Protein AF-A0A1Y1KLI1-F1 (afdb_monomer_lite)

Structure (mmCIF, N/CA/C/O backbone):
data_AF-A0A1Y1KLI1-F1
#
_entry.id   AF-A0A1Y1KLI1-F1
#
loop_
_atom_site.group_PDB
_atom_site.id
_atom_site.type_symbol
_atom_site.label_atom_id
_atom_site.label_alt_id
_atom_site.label_comp_id
_atom_site.label_asym_id
_atom_site.label_entity_id
_atom_site.label_seq_id
_atom_site.pdbx_PDB_ins_code
_atom_site.Cartn_x
_atom_site.Cartn_y
_atom_site.Cartn_z
_atom_site.occupancy
_atom_site.B_iso_or_equiv
_atom_site.auth_seq_id
_atom_site.auth_comp_id
_atom_site.auth_asym_id
_atom_site.auth_atom_id
_atom_site.pdbx_PDB_model_num
ATOM 1 N N . LEU A 1 1 ? 13.617 -17.089 -19.767 1.00 44.41 1 LEU A N 1
ATOM 2 C CA . LEU A 1 1 ? 12.237 -16.603 -19.997 1.00 44.41 1 LEU A CA 1
ATOM 3 C C . LEU A 1 1 ? 12.219 -15.810 -21.303 1.00 44.41 1 LEU A C 1
ATOM 5 O O . LEU A 1 1 ? 12.379 -14.604 -21.278 1.00 44.41 1 LEU A O 1
ATOM 9 N N . CYS A 1 2 ? 12.127 -16.498 -22.444 1.00 55.97 2 CYS A N 1
ATOM 10 C CA . CYS A 1 2 ? 12.082 -15.873 -23.770 1.00 55.97 2 CYS A CA 1
ATOM 11 C C . CYS A 1 2 ? 11.041 -16.613 -24.609 1.00 55.97 2 CYS A C 1
ATOM 13 O O . CYS A 1 2 ? 11.347 -17.702 -25.089 1.00 55.97 2 CYS A O 1
ATOM 15 N N . ARG A 1 3 ? 9.829 -16.058 -24.741 1.00 46.94 3 ARG A N 1
ATOM 16 C CA . ARG A 1 3 ? 8.874 -16.290 -25.844 1.00 46.94 3 ARG A CA 1
ATOM 17 C C . ARG A 1 3 ? 7.612 -15.446 -25.591 1.00 46.94 3 ARG A C 1
ATOM 19 O O . ARG A 1 3 ? 6.930 -15.658 -24.603 1.00 46.94 3 ARG A O 1
ATOM 26 N N . SER A 1 4 ? 7.324 -14.537 -26.528 1.00 49.53 4 SER A N 1
ATOM 27 C CA . SER A 1 4 ? 6.100 -13.726 -26.683 1.00 49.53 4 SER A CA 1
ATOM 28 C C . SER A 1 4 ? 5.887 -12.513 -25.753 1.00 49.53 4 SER A C 1
ATOM 30 O O . SER A 1 4 ? 5.572 -12.630 -24.573 1.00 49.53 4 SER A O 1
ATOM 32 N N . TYR A 1 5 ? 5.885 -11.319 -26.362 1.00 54.19 5 TYR A N 1
ATOM 33 C CA . TYR A 1 5 ? 5.500 -10.028 -25.762 1.00 54.19 5 TYR A CA 1
ATOM 34 C C . TYR A 1 5 ? 4.082 -10.024 -25.140 1.00 54.19 5 TYR A C 1
ATOM 36 O O . TYR A 1 5 ? 3.790 -9.239 -24.234 1.00 54.19 5 TYR A O 1
ATOM 44 N N . ARG A 1 6 ? 3.179 -10.909 -25.601 1.00 55.53 6 ARG A N 1
ATOM 45 C CA . ARG A 1 6 ? 1.829 -11.056 -25.024 1.00 55.53 6 ARG A CA 1
ATOM 46 C C . ARG A 1 6 ? 1.846 -11.798 -23.685 1.00 55.53 6 ARG A C 1
ATOM 48 O O . ARG A 1 6 ? 1.125 -11.382 -22.777 1.00 55.53 6 ARG A O 1
ATOM 55 N N . ASP A 1 7 ? 2.692 -12.815 -23.535 1.00 60.16 7 ASP A N 1
ATOM 56 C CA . ASP A 1 7 ? 2.750 -13.636 -22.318 1.00 60.16 7 ASP A CA 1
ATOM 57 C C . ASP A 1 7 ? 3.409 -12.884 -21.162 1.00 60.16 7 ASP A C 1
ATOM 59 O O . ASP A 1 7 ? 2.908 -12.916 -20.038 1.00 60.16 7 ASP A O 1
ATOM 63 N N . GLU A 1 8 ? 4.437 -12.078 -21.443 1.00 65.12 8 GLU A N 1
ATOM 64 C CA . GLU A 1 8 ? 5.063 -11.193 -20.448 1.00 65.12 8 GLU A CA 1
ATOM 65 C C . GLU A 1 8 ? 4.043 -10.238 -19.803 1.00 65.12 8 GLU A C 1
ATOM 67 O O . GLU A 1 8 ? 4.118 -9.920 -18.615 1.00 65.12 8 GLU A O 1
ATOM 72 N N . SER A 1 9 ? 3.033 -9.805 -20.570 1.00 67.19 9 SER A N 1
ATOM 73 C CA . SER A 1 9 ? 1.964 -8.955 -20.052 1.00 67.19 9 SER A CA 1
ATOM 74 C C . SER A 1 9 ? 0.986 -9.677 -19.134 1.00 67.19 9 SER A C 1
ATOM 76 O O . SER A 1 9 ? 0.453 -9.040 -18.225 1.00 67.19 9 SER A O 1
ATOM 78 N N . ALA A 1 10 ? 0.688 -10.946 -19.403 1.00 74.12 10 ALA A N 1
ATOM 79 C CA . ALA A 1 10 ? -0.209 -11.742 -18.574 1.00 74.12 10 ALA A CA 1
ATOM 80 C C . ALA A 1 10 ? 0.494 -12.149 -17.274 1.00 74.12 10 ALA A C 1
ATOM 82 O O . ALA A 1 10 ? -0.067 -11.983 -16.192 1.00 74.12 10 ALA A O 1
ATOM 83 N N . VAL A 1 11 ? 1.757 -12.572 -17.371 1.00 78.12 11 VAL A N 1
ATOM 84 C CA . VAL A 1 11 ? 2.583 -12.951 -16.219 1.00 78.12 11 VAL A CA 1
ATOM 85 C C . VAL A 1 11 ? 2.736 -11.782 -15.247 1.00 78.12 11 VAL A C 1
ATOM 87 O O . VAL A 1 11 ? 2.449 -11.954 -14.067 1.00 78.12 11 VAL A O 1
ATOM 90 N N . ALA A 1 12 ? 3.083 -10.579 -15.723 1.00 78.50 12 ALA A N 1
ATOM 91 C CA . ALA A 1 12 ? 3.195 -9.401 -14.856 1.00 78.50 12 ALA A CA 1
ATOM 92 C C . ALA A 1 12 ? 1.877 -9.076 -14.127 1.00 78.50 12 ALA A C 1
ATOM 94 O O . ALA A 1 12 ? 1.888 -8.754 -12.941 1.00 78.50 12 ALA A O 1
ATOM 95 N N . LYS A 1 13 ? 0.730 -9.213 -14.809 1.00 84.12 13 LYS A N 1
ATOM 96 C CA . LYS A 1 13 ? -0.588 -8.983 -14.199 1.00 84.12 13 LYS A CA 1
ATOM 97 C C . LYS A 1 13 ? -0.880 -9.980 -13.082 1.00 84.12 13 LYS A C 1
ATOM 99 O O . LYS A 1 13 ? -1.231 -9.543 -11.991 1.00 84.12 13 LYS A O 1
ATOM 104 N N . TYR A 1 14 ? -0.701 -11.281 -13.320 1.00 88.56 14 TYR A N 1
ATOM 105 C CA . TYR A 1 14 ? -0.949 -12.308 -12.299 1.00 88.56 14 TYR A CA 1
ATOM 106 C C . TYR A 1 14 ? 0.023 -12.211 -11.123 1.00 88.56 14 TYR A C 1
ATOM 108 O O . TYR A 1 14 ? -0.374 -12.353 -9.966 1.00 88.56 14 TYR A O 1
ATOM 116 N N . LEU A 1 15 ? 1.286 -11.903 -11.414 1.00 91.75 15 LEU A N 1
ATOM 117 C CA . LEU A 1 15 ? 2.345 -11.768 -10.420 1.00 91.75 15 LEU A CA 1
ATOM 118 C C . LEU A 1 15 ? 2.086 -10.602 -9.448 1.00 91.75 15 LEU A C 1
ATOM 120 O O . LEU A 1 15 ? 2.527 -10.641 -8.300 1.00 91.75 15 LEU A O 1
ATOM 124 N N . VAL A 1 16 ? 1.323 -9.590 -9.871 1.00 95.81 16 VAL A N 1
ATOM 125 C CA . VAL A 1 16 ? 0.822 -8.534 -8.980 1.00 95.81 16 VAL A CA 1
ATOM 126 C C . VAL A 1 16 ? -0.544 -8.897 -8.393 1.00 95.81 16 VAL A C 1
ATOM 128 O O . VAL A 1 16 ? -0.737 -8.765 -7.190 1.00 95.81 16 VAL A O 1
ATOM 131 N N . SER A 1 17 ? -1.503 -9.375 -9.188 1.00 93.62 17 SER A N 1
ATOM 132 C CA . SER A 1 17 ? -2.881 -9.564 -8.719 1.00 93.62 17 SER A CA 1
ATOM 133 C C . SER A 1 17 ? -3.023 -10.636 -7.640 1.00 93.62 17 SER A C 1
ATOM 135 O O . SER A 1 17 ? -3.869 -10.488 -6.767 1.00 93.62 17 SER A O 1
ATOM 137 N N . ILE A 1 18 ? -2.211 -11.698 -7.670 1.00 94.44 18 ILE A N 1
ATOM 138 C CA . ILE A 1 18 ? -2.299 -12.795 -6.693 1.00 94.44 18 ILE A CA 1
ATOM 139 C C . ILE A 1 18 ? -1.985 -12.302 -5.266 1.00 94.44 18 ILE A C 1
ATOM 141 O O . ILE A 1 18 ? -2.823 -12.510 -4.385 1.00 94.44 18 ILE A O 1
ATOM 145 N N . PRO A 1 19 ? -0.858 -11.599 -5.007 1.00 96.94 19 PRO A N 1
ATOM 146 C CA . PRO A 1 19 ? -0.615 -10.992 -3.700 1.00 96.94 19 PRO A CA 1
ATOM 147 C C . PRO A 1 19 ? -1.734 -10.062 -3.214 1.00 96.94 19 PRO A C 1
ATOM 149 O O . PRO A 1 19 ? -2.087 -10.063 -2.033 1.00 96.94 19 PRO A O 1
ATOM 152 N N . PHE A 1 20 ? -2.316 -9.282 -4.128 1.00 97.19 20 PHE A N 1
ATOM 153 C CA . PHE A 1 20 ? -3.410 -8.363 -3.811 1.00 97.19 20 PHE A CA 1
ATOM 154 C C . PHE A 1 20 ? -4.756 -9.061 -3.587 1.00 97.19 20 PHE A C 1
ATOM 156 O O . PHE A 1 20 ? -5.574 -8.531 -2.848 1.00 97.19 20 PHE A O 1
ATOM 163 N N . ALA A 1 21 ? -4.986 -10.246 -4.156 1.00 95.56 21 ALA A N 1
ATOM 164 C CA . ALA A 1 21 ? -6.209 -11.012 -3.918 1.00 95.56 21 ALA A CA 1
ATOM 165 C C . ALA A 1 21 ? -6.289 -11.541 -2.476 1.00 95.56 21 ALA A C 1
ATOM 167 O O . ALA A 1 21 ? -7.366 -11.570 -1.889 1.00 95.56 21 ALA A O 1
ATOM 168 N N . LEU A 1 22 ? -5.150 -11.934 -1.893 1.00 95.88 22 LEU A N 1
ATOM 169 C CA . LEU A 1 22 ? -5.075 -12.328 -0.481 1.00 95.88 22 LEU A CA 1
ATOM 170 C C . LEU A 1 22 ? -4.940 -11.119 0.453 1.00 95.88 22 LEU A C 1
ATOM 172 O O . LEU A 1 22 ? -5.430 -11.156 1.576 1.00 95.88 22 LEU A O 1
ATOM 176 N N . PHE A 1 23 ? -4.232 -10.076 0.009 1.00 97.06 23 PHE A N 1
ATOM 177 C CA . PHE A 1 23 ? -4.009 -8.813 0.717 1.00 97.06 23 PHE A CA 1
ATOM 178 C C . PHE A 1 23 ? -3.604 -8.950 2.197 1.00 97.06 23 PHE A C 1
ATOM 180 O O . PHE A 1 23 ? -4.076 -8.227 3.070 1.00 97.06 23 PHE A O 1
ATOM 187 N N . THR A 1 24 ? -2.690 -9.876 2.493 1.00 97.69 24 THR A N 1
ATOM 188 C CA . THR A 1 24 ? -2.111 -10.052 3.835 1.00 97.69 24 THR A CA 1
ATOM 189 C C . THR A 1 24 ? -0.657 -9.593 3.881 1.00 97.69 24 THR A C 1
ATOM 191 O O . THR A 1 24 ? 0.027 -9.546 2.855 1.00 97.69 24 THR A O 1
ATOM 194 N N . LYS A 1 25 ? -0.131 -9.326 5.087 1.00 97.25 25 LYS A N 1
ATOM 195 C CA . LYS A 1 25 ? 1.286 -8.976 5.304 1.00 97.25 25 LYS A CA 1
ATOM 196 C C . LYS A 1 25 ? 2.246 -9.932 4.601 1.00 97.25 25 LYS A C 1
ATOM 198 O O . LYS A 1 25 ? 3.189 -9.493 3.949 1.00 97.25 25 LYS A O 1
ATOM 203 N N . GLN A 1 26 ? 2.016 -11.236 4.761 1.00 97.94 26 GLN A N 1
ATOM 204 C CA . GLN A 1 26 ? 2.895 -12.270 4.216 1.00 97.94 26 GLN A CA 1
ATOM 205 C C . GLN A 1 26 ? 2.770 -12.353 2.700 1.00 97.94 26 GLN A C 1
ATOM 207 O O . GLN A 1 26 ? 3.783 -12.411 2.009 1.00 97.94 26 GLN A O 1
ATOM 212 N N . SER A 1 27 ? 1.541 -12.280 2.183 1.00 98.06 27 SER A N 1
ATOM 213 C CA . SER A 1 27 ? 1.297 -12.321 0.745 1.00 98.06 27 SER A CA 1
ATOM 214 C C . SER A 1 27 ? 1.947 -11.134 0.028 1.00 98.06 27 SER A C 1
ATOM 216 O O . SER A 1 27 ? 2.716 -11.326 -0.912 1.00 98.06 27 SER A O 1
ATOM 218 N N . ILE A 1 28 ? 1.761 -9.915 0.546 1.00 98.44 28 ILE A N 1
ATOM 219 C CA . ILE A 1 28 ? 2.418 -8.715 0.014 1.00 98.44 28 ILE A CA 1
ATOM 220 C C . ILE A 1 28 ? 3.937 -8.770 0.199 1.00 98.44 28 ILE A C 1
ATOM 222 O O . ILE A 1 28 ? 4.667 -8.343 -0.689 1.00 98.44 28 ILE A O 1
ATOM 226 N N . LYS A 1 29 ? 4.454 -9.313 1.310 1.00 97.94 29 LYS A N 1
ATOM 227 C CA . LYS A 1 29 ? 5.905 -9.479 1.505 1.00 97.94 29 LYS A CA 1
ATOM 228 C C . LYS A 1 29 ? 6.518 -10.363 0.416 1.00 97.94 29 LYS A C 1
ATOM 230 O O . LYS A 1 29 ? 7.537 -9.976 -0.150 1.00 97.94 29 LYS A O 1
ATOM 235 N N . VAL A 1 30 ? 5.894 -11.504 0.118 1.00 98.00 30 VAL A N 1
ATOM 236 C CA . VAL A 1 30 ? 6.316 -12.391 -0.977 1.00 98.00 30 VAL A CA 1
ATOM 237 C C . VAL A 1 30 ? 6.186 -11.679 -2.323 1.00 98.00 30 VAL A C 1
ATOM 239 O O . VAL A 1 30 ? 7.134 -11.696 -3.103 1.00 98.00 30 VAL A O 1
ATOM 242 N N . GLY A 1 31 ? 5.066 -10.987 -2.559 1.00 97.62 31 GLY A N 1
ATOM 243 C CA . GLY A 1 31 ? 4.852 -10.169 -3.754 1.00 97.62 31 GLY A CA 1
ATOM 244 C C . GLY A 1 31 ? 5.985 -9.170 -3.982 1.00 97.62 31 GLY A C 1
ATOM 245 O O . GLY A 1 31 ? 6.607 -9.192 -5.034 1.00 97.62 31 GLY A O 1
ATOM 246 N N . VAL A 1 32 ? 6.339 -8.379 -2.966 1.00 98.06 32 VAL A N 1
ATOM 247 C CA . VAL A 1 32 ? 7.449 -7.412 -3.026 1.00 98.06 32 VAL A CA 1
ATOM 248 C C . VAL A 1 32 ? 8.775 -8.084 -3.379 1.00 98.06 32 VAL A C 1
ATOM 250 O O . VAL A 1 32 ? 9.503 -7.568 -4.222 1.00 98.06 32 VAL A O 1
ATOM 253 N N . SER A 1 33 ? 9.097 -9.229 -2.771 1.00 97.44 33 SER A N 1
ATOM 254 C CA . SER A 1 33 ? 10.319 -9.971 -3.107 1.00 97.44 33 SER A CA 1
ATOM 255 C C . SER A 1 33 ? 10.339 -10.422 -4.570 1.00 97.44 33 SER A C 1
ATOM 257 O O . SER A 1 33 ? 11.365 -10.279 -5.231 1.00 97.44 33 SER A O 1
ATOM 259 N N . LEU A 1 34 ? 9.210 -10.908 -5.093 1.00 96.31 34 LEU A N 1
ATOM 2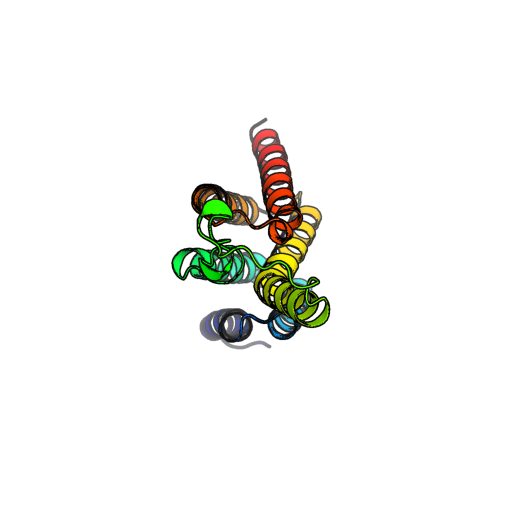60 C CA . LEU A 1 34 ? 9.082 -11.303 -6.497 1.00 96.31 34 LEU A CA 1
ATOM 261 C C . LEU A 1 34 ? 9.172 -10.099 -7.440 1.00 96.31 34 LEU A C 1
ATOM 263 O O . LEU A 1 34 ? 9.879 -10.167 -8.441 1.00 96.31 34 LEU A O 1
ATOM 267 N N . TRP A 1 35 ? 8.500 -8.990 -7.118 1.00 96.25 35 TRP A N 1
ATOM 268 C CA . TRP A 1 35 ? 8.529 -7.773 -7.935 1.00 96.25 35 TRP A CA 1
ATOM 269 C C . TRP A 1 35 ? 9.941 -7.220 -8.062 1.00 96.25 35 TRP A C 1
ATOM 271 O O . TRP A 1 35 ? 10.376 -6.926 -9.170 1.00 96.25 35 TRP A O 1
ATOM 281 N N . LEU A 1 36 ? 10.672 -7.147 -6.947 1.00 95.44 36 LEU A N 1
ATOM 282 C CA . LEU A 1 36 ? 12.066 -6.713 -6.941 1.00 95.44 36 LEU A CA 1
ATOM 283 C C . LEU A 1 36 ? 12.962 -7.664 -7.741 1.00 95.44 36 LEU A C 1
ATOM 285 O O . LEU A 1 36 ? 13.804 -7.191 -8.495 1.00 95.44 36 LEU A O 1
ATOM 289 N N . GLY A 1 37 ? 12.761 -8.982 -7.628 1.00 94.44 37 GLY A N 1
ATOM 290 C CA . GLY A 1 37 ? 13.480 -9.964 -8.445 1.00 94.44 37 GLY A CA 1
ATOM 291 C C . GLY A 1 37 ? 13.284 -9.719 -9.943 1.00 94.44 37 GLY A C 1
ATOM 292 O O . GLY A 1 37 ? 14.257 -9.566 -10.674 1.00 94.44 37 GLY A O 1
ATOM 293 N N . VAL A 1 38 ? 12.031 -9.567 -10.382 1.00 92.50 38 VAL A N 1
ATOM 294 C CA . VAL A 1 38 ? 11.699 -9.292 -11.792 1.00 92.50 38 VAL A CA 1
ATOM 295 C C . VAL A 1 38 ? 12.277 -7.955 -12.266 1.00 92.50 38 VAL A C 1
ATOM 297 O O . VAL A 1 38 ? 12.834 -7.897 -13.360 1.00 92.50 38 VAL A O 1
ATOM 300 N N . MET A 1 39 ? 12.162 -6.891 -11.463 1.00 91.06 39 MET A N 1
ATOM 301 C CA . MET A 1 39 ? 12.717 -5.571 -11.796 1.00 91.06 39 MET A CA 1
ATOM 302 C C . MET A 1 39 ? 14.245 -5.618 -11.933 1.00 91.06 39 MET A C 1
ATOM 304 O O . MET A 1 39 ? 14.789 -5.037 -12.867 1.00 91.06 39 MET A O 1
ATOM 308 N N . ASN A 1 40 ? 14.928 -6.360 -11.056 1.00 91.69 40 ASN A N 1
ATOM 309 C CA . ASN A 1 40 ? 16.384 -6.505 -11.087 1.00 91.69 40 ASN A CA 1
ATOM 310 C C . ASN A 1 40 ? 16.869 -7.370 -12.262 1.00 91.69 40 ASN A C 1
ATOM 312 O O . ASN A 1 40 ? 17.896 -7.065 -12.863 1.00 91.69 40 ASN A O 1
ATOM 316 N N . GLU A 1 41 ? 16.153 -8.447 -12.595 1.00 91.94 41 GLU A N 1
ATOM 317 C CA . GLU A 1 41 ? 16.513 -9.345 -13.701 1.00 91.94 41 GLU A CA 1
ATOM 318 C C . GLU A 1 41 ? 16.198 -8.742 -15.076 1.00 91.94 41 GLU A C 1
ATOM 320 O O . GLU A 1 41 ? 16.933 -8.962 -16.039 1.00 91.94 41 GLU A O 1
ATOM 325 N N . ASN A 1 42 ? 15.104 -7.983 -15.188 1.00 88.88 42 ASN A N 1
ATOM 326 C CA . ASN A 1 42 ? 14.692 -7.349 -16.434 1.00 88.88 42 ASN A CA 1
ATOM 327 C C . ASN A 1 42 ? 14.141 -5.929 -16.197 1.00 88.88 42 ASN A C 1
ATOM 329 O O . ASN A 1 42 ? 12.919 -5.731 -16.175 1.00 88.88 42 ASN A O 1
ATOM 333 N N . PRO A 1 43 ? 15.025 -4.913 -16.129 1.00 88.25 43 PRO A N 1
ATOM 334 C CA . PRO A 1 43 ? 14.640 -3.516 -15.903 1.00 88.25 43 PRO A CA 1
ATOM 335 C C . PRO A 1 43 ? 13.643 -2.952 -16.929 1.00 88.25 43 PRO A C 1
ATOM 337 O O . PRO A 1 43 ? 12.927 -1.996 -16.652 1.00 88.25 43 PRO A O 1
ATOM 340 N N . ARG A 1 44 ? 13.521 -3.556 -18.122 1.00 86.31 44 ARG A N 1
ATOM 341 C CA . ARG A 1 44 ? 12.540 -3.122 -19.138 1.00 86.31 44 ARG A CA 1
ATOM 342 C C . ARG A 1 44 ? 11.091 -3.348 -18.699 1.00 86.31 44 ARG A C 1
ATOM 344 O O . ARG A 1 44 ? 10.192 -2.677 -19.201 1.00 86.31 44 ARG A O 1
ATOM 351 N N . LEU A 1 45 ? 10.853 -4.297 -17.792 1.00 86.94 45 LEU A N 1
ATOM 352 C CA . LEU A 1 45 ? 9.521 -4.596 -17.262 1.00 86.94 45 LEU A CA 1
ATOM 353 C C . LEU A 1 45 ? 9.154 -3.726 -16.058 1.00 86.94 45 LEU A C 1
ATOM 355 O O . LEU A 1 45 ? 7.984 -3.703 -15.676 1.00 86.94 45 LEU A O 1
ATOM 359 N N . GLU A 1 46 ? 10.109 -2.994 -15.483 1.00 88.81 46 GLU A N 1
ATOM 360 C CA . GLU A 1 46 ? 9.916 -2.211 -14.263 1.00 88.81 46 GLU A CA 1
ATOM 361 C C . GLU A 1 46 ? 8.775 -1.186 -14.373 1.00 88.81 46 GLU A C 1
ATOM 363 O O . GLU A 1 46 ? 7.859 -1.273 -13.551 1.00 88.81 46 GLU A O 1
ATOM 368 N N . PRO A 1 47 ? 8.708 -0.299 -15.393 1.00 88.81 47 PRO A N 1
ATOM 369 C CA . PRO A 1 47 ? 7.627 0.689 -15.473 1.00 88.81 47 PRO A CA 1
ATOM 370 C C . PRO A 1 47 ? 6.246 0.035 -15.582 1.00 88.81 47 PRO A C 1
ATOM 372 O O . PRO A 1 47 ? 5.269 0.488 -14.985 1.00 88.81 47 PRO A O 1
ATOM 375 N N . LYS A 1 48 ? 6.166 -1.080 -16.317 1.00 88.69 48 LYS A N 1
ATOM 376 C CA . LYS A 1 48 ? 4.929 -1.840 -16.503 1.00 88.69 48 LYS A CA 1
ATOM 377 C C . LYS A 1 48 ? 4.487 -2.514 -15.209 1.00 88.69 48 LYS A C 1
ATOM 379 O O . LYS A 1 48 ? 3.306 -2.456 -14.867 1.00 88.69 48 LYS A O 1
ATOM 384 N N . LEU A 1 49 ? 5.421 -3.141 -14.498 1.00 92.25 49 LEU A N 1
ATOM 385 C CA . LEU A 1 49 ? 5.147 -3.815 -13.237 1.00 92.25 49 LEU A CA 1
ATOM 386 C C . LEU A 1 49 ? 4.754 -2.806 -12.156 1.00 92.25 49 LEU A C 1
ATOM 388 O O . LEU A 1 49 ? 3.742 -3.005 -11.489 1.00 92.25 49 LEU A O 1
ATOM 392 N N . LEU A 1 50 ? 5.488 -1.695 -12.043 1.00 93.81 50 LEU A N 1
ATOM 393 C CA . LEU A 1 50 ? 5.171 -0.605 -11.124 1.00 93.81 50 LEU A CA 1
ATOM 394 C C . LEU A 1 50 ? 3.770 -0.047 -11.387 1.00 93.81 50 LEU A C 1
ATOM 396 O O . LEU A 1 50 ? 2.995 0.114 -10.448 1.00 93.81 50 LEU A O 1
ATOM 400 N N . ASN A 1 51 ? 3.414 0.175 -12.654 1.00 93.00 51 ASN A N 1
ATOM 401 C CA . ASN A 1 51 ? 2.075 0.623 -13.020 1.00 93.00 51 ASN A CA 1
ATOM 402 C C . ASN A 1 51 ? 0.992 -0.402 -12.629 1.00 93.00 51 ASN A C 1
ATOM 404 O O . ASN A 1 51 ? -0.044 -0.017 -12.098 1.00 93.00 51 ASN A O 1
ATOM 408 N N . CYS A 1 52 ? 1.226 -1.707 -12.813 1.00 94.81 52 CYS A N 1
ATOM 409 C CA . CYS A 1 52 ? 0.291 -2.737 -12.341 1.00 94.81 52 CYS A CA 1
ATOM 410 C C . CYS A 1 52 ? 0.143 -2.748 -10.808 1.00 94.81 52 CYS A C 1
ATOM 412 O O . CYS A 1 52 ? -0.970 -2.915 -10.310 1.00 94.81 52 CYS A O 1
ATOM 414 N N . ILE A 1 53 ? 1.232 -2.553 -10.055 1.00 97.31 53 ILE A N 1
ATOM 415 C CA . ILE A 1 53 ? 1.194 -2.460 -8.583 1.00 97.31 53 ILE A CA 1
ATOM 416 C C . ILE A 1 53 ? 0.429 -1.201 -8.153 1.00 97.31 53 ILE A C 1
ATOM 418 O O . ILE A 1 53 ? -0.434 -1.288 -7.281 1.00 97.31 53 ILE A O 1
ATOM 422 N N . ALA A 1 54 ? 0.682 -0.056 -8.792 1.00 96.94 54 ALA A N 1
ATOM 423 C CA . ALA A 1 54 ? -0.038 1.190 -8.535 1.00 96.94 54 ALA A CA 1
ATOM 424 C C . ALA A 1 54 ? -1.541 1.052 -8.834 1.00 96.94 54 ALA A C 1
ATOM 426 O O . ALA A 1 54 ? -2.365 1.454 -8.020 1.00 96.94 54 ALA A O 1
ATOM 427 N N . GLN A 1 55 ? -1.916 0.395 -9.936 1.00 96.06 55 GLN A N 1
ATOM 428 C CA . GLN A 1 55 ? -3.319 0.099 -10.255 1.00 96.06 55 GLN A C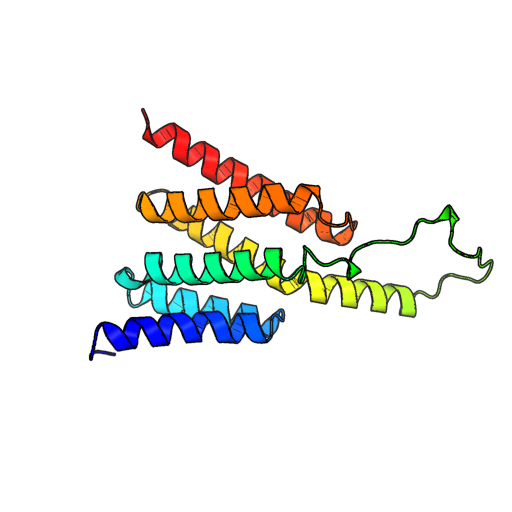A 1
ATOM 429 C C . GLN A 1 55 ? -3.990 -0.783 -9.197 1.00 96.06 55 GLN A C 1
ATOM 431 O O . GLN A 1 55 ? -5.137 -0.544 -8.828 1.00 96.06 55 GLN A O 1
ATOM 436 N N . GLN A 1 56 ? -3.289 -1.793 -8.679 1.00 97.62 56 GLN A N 1
ATOM 437 C CA . GLN A 1 56 ? -3.844 -2.624 -7.612 1.00 97.62 56 GLN A CA 1
ATOM 438 C C . GLN A 1 56 ? -3.923 -1.880 -6.277 1.00 97.62 56 GLN A C 1
ATOM 440 O O . GLN A 1 56 ? -4.879 -2.069 -5.530 1.00 97.62 56 GLN A O 1
ATOM 445 N N . TRP A 1 57 ? -2.985 -0.973 -5.995 1.00 98.31 57 TRP A N 1
ATOM 446 C CA . TRP A 1 57 ? -3.120 -0.031 -4.886 1.00 98.31 57 TRP A CA 1
ATOM 447 C C . TRP A 1 57 ? -4.370 0.848 -5.049 1.00 98.31 57 TRP A C 1
ATOM 449 O O . TRP A 1 57 ? -5.166 0.928 -4.113 1.00 98.31 57 TRP A O 1
ATOM 459 N N . GLU A 1 58 ? -4.594 1.437 -6.231 1.00 97.31 58 GLU A N 1
ATOM 460 C CA . GLU A 1 58 ? -5.812 2.205 -6.545 1.00 97.31 58 GLU A CA 1
ATOM 461 C C . GLU A 1 58 ? -7.076 1.361 -6.296 1.00 97.31 58 GLU A C 1
ATOM 463 O O . GLU A 1 58 ? -8.029 1.835 -5.679 1.00 97.31 58 GLU A O 1
ATOM 468 N N . PHE A 1 59 ? -7.067 0.076 -6.662 1.00 96.56 59 PHE A N 1
ATOM 469 C CA . PHE A 1 59 ? -8.187 -0.824 -6.386 1.00 96.56 59 PHE A CA 1
ATOM 470 C C . PHE A 1 59 ? -8.466 -0.987 -4.882 1.00 96.56 59 PHE A C 1
ATOM 472 O O . PHE A 1 59 ? -9.628 -1.015 -4.478 1.00 96.56 59 PHE A O 1
ATOM 479 N N . THR A 1 60 ? -7.434 -1.014 -4.027 1.00 97.44 60 THR A N 1
ATOM 480 C CA . THR A 1 60 ? -7.641 -1.053 -2.563 1.00 97.44 60 THR A CA 1
ATOM 481 C C . THR A 1 60 ? -8.315 0.207 -2.020 1.00 97.44 60 THR A C 1
ATOM 483 O O . THR A 1 60 ? -9.054 0.115 -1.037 1.00 97.44 60 THR A O 1
ATOM 486 N N . ILE A 1 61 ? -8.103 1.361 -2.668 1.00 97.81 61 ILE A N 1
ATOM 487 C CA . ILE A 1 61 ? -8.805 2.611 -2.354 1.00 97.81 61 ILE A CA 1
ATOM 488 C C . ILE A 1 61 ? -10.286 2.449 -2.692 1.00 97.81 61 ILE A C 1
ATOM 490 O O . ILE A 1 61 ? -11.143 2.621 -1.826 1.00 97.81 61 ILE A O 1
ATOM 494 N N . SER A 1 62 ? -10.587 2.069 -3.938 1.00 96.56 62 SER A N 1
ATOM 495 C CA . SER A 1 62 ? -11.966 1.942 -4.426 1.00 96.56 62 SER A CA 1
ATOM 496 C C . SER A 1 62 ? -12.773 0.900 -3.651 1.00 96.56 62 SER A C 1
ATOM 498 O O . SER A 1 62 ? -13.947 1.121 -3.367 1.00 96.56 62 SER A O 1
ATOM 500 N N . GLN A 1 63 ? -12.141 -0.210 -3.265 1.00 96.50 63 GLN A N 1
ATOM 501 C CA . GLN A 1 63 ? -12.769 -1.283 -2.487 1.00 96.50 63 GLN A CA 1
ATOM 502 C C . GLN A 1 63 ? -12.788 -1.023 -0.973 1.00 96.50 63 GLN A C 1
ATOM 504 O O . GLN A 1 63 ? -13.293 -1.858 -0.226 1.00 96.50 63 GLN A O 1
ATOM 509 N N . LYS A 1 64 ? -12.243 0.107 -0.496 1.00 96.44 64 LYS A N 1
ATOM 510 C CA . LYS A 1 64 ? -12.167 0.451 0.935 1.00 96.44 64 LYS A CA 1
ATOM 511 C C . LYS A 1 64 ? -11.544 -0.674 1.775 1.00 96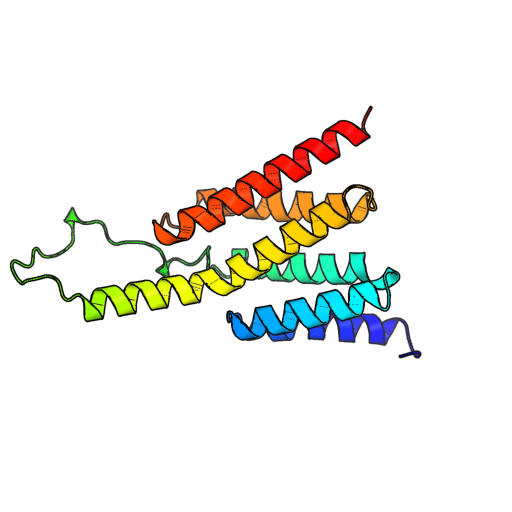.44 64 LYS A C 1
ATOM 513 O O . LYS A 1 64 ? -12.080 -1.086 2.803 1.00 96.44 64 LYS A O 1
ATOM 518 N N . VAL A 1 65 ? -10.399 -1.189 1.330 1.00 95.44 65 VAL A N 1
ATOM 519 C CA . VAL A 1 65 ? -9.663 -2.260 2.022 1.00 95.44 65 VAL A CA 1
ATOM 520 C C . VAL A 1 65 ? -8.492 -1.667 2.806 1.00 95.44 65 VAL A C 1
ATOM 522 O O . VAL A 1 65 ? -7.938 -0.630 2.438 1.00 95.44 65 VAL A O 1
ATOM 525 N N . GLY A 1 66 ? -8.103 -2.328 3.899 1.00 95.31 66 GLY A N 1
ATOM 526 C CA . GLY A 1 66 ? -6.933 -1.959 4.696 1.00 95.31 66 GLY A CA 1
ATOM 527 C C . GLY A 1 66 ? -7.037 -0.542 5.256 1.00 95.31 66 GLY A C 1
ATOM 528 O O . GLY A 1 66 ? -7.993 -0.227 5.963 1.00 95.31 66 GLY A O 1
ATOM 529 N N . LEU A 1 67 ? -6.083 0.325 4.904 1.00 96.44 67 LEU A N 1
ATOM 530 C CA . LEU A 1 67 ? -6.039 1.731 5.334 1.00 96.44 67 LEU A CA 1
ATOM 531 C C . LEU A 1 67 ? -7.321 2.526 5.021 1.00 96.44 67 LEU A C 1
ATOM 533 O O . LEU A 1 67 ? -7.643 3.470 5.740 1.00 96.44 67 LEU A O 1
ATOM 537 N N . PHE A 1 68 ? -8.047 2.150 3.968 1.00 96.38 68 PHE A N 1
ATOM 538 C CA . PHE A 1 68 ? -9.262 2.840 3.522 1.00 96.38 68 PHE A CA 1
ATOM 539 C C . PHE A 1 68 ? -10.547 2.212 4.078 1.00 96.38 68 PHE A C 1
ATOM 541 O O . PHE A 1 68 ? -11.646 2.646 3.734 1.00 96.38 68 PHE A O 1
ATOM 548 N N . SER A 1 69 ? -10.429 1.181 4.919 1.00 94.94 69 SER A N 1
ATOM 549 C CA . SER A 1 69 ? -11.575 0.441 5.437 1.00 94.94 69 SER A CA 1
ATOM 550 C C . SER A 1 69 ? -12.321 1.190 6.530 1.00 94.94 69 SER A C 1
ATOM 552 O O . SER A 1 69 ? -11.719 1.706 7.471 1.00 94.94 69 SER A O 1
ATOM 554 N N . SER A 1 70 ? -13.654 1.152 6.462 1.00 91.69 70 SER A N 1
ATOM 555 C CA . SER A 1 70 ? -14.537 1.628 7.533 1.00 91.69 70 SER A CA 1
ATOM 556 C C . SER A 1 70 ? -14.365 0.848 8.837 1.00 91.69 70 SER A C 1
ATOM 558 O O . SER A 1 70 ? -14.698 1.377 9.890 1.00 91.69 70 SER A O 1
ATOM 560 N N . ALA A 1 71 ? -13.786 -0.360 8.805 1.00 88.75 71 ALA A N 1
ATOM 561 C CA . ALA A 1 71 ? -13.461 -1.132 10.007 1.00 88.75 71 ALA A CA 1
ATOM 562 C C . ALA A 1 71 ? -12.430 -0.440 10.920 1.00 88.75 71 ALA A C 1
ATOM 564 O O . ALA A 1 71 ? -12.286 -0.816 12.080 1.00 88.75 71 ALA A O 1
ATOM 565 N N . LEU A 1 72 ? -11.717 0.573 10.413 1.00 90.38 72 LEU A N 1
ATOM 566 C CA . LEU A 1 72 ? -10.822 1.420 11.202 1.00 90.38 72 LEU A CA 1
ATOM 567 C C . LEU A 1 72 ? -11.549 2.571 11.915 1.00 90.38 72 LEU A C 1
ATOM 569 O O . LEU A 1 72 ? -10.924 3.286 12.698 1.00 90.38 72 LEU A O 1
ATOM 573 N N . ALA A 1 73 ? -12.841 2.780 11.654 1.00 88.56 73 ALA A N 1
ATOM 574 C CA . ALA A 1 73 ? -13.622 3.777 12.370 1.00 88.56 73 ALA A CA 1
ATOM 575 C C . ALA A 1 73 ? -13.792 3.357 13.834 1.00 88.56 73 ALA A C 1
ATOM 577 O O . ALA A 1 73 ? -14.151 2.218 14.135 1.00 88.56 73 ALA A O 1
ATOM 578 N N . HIS A 1 74 ? -13.530 4.289 14.746 1.00 79.00 74 HIS A N 1
ATOM 579 C CA . HIS A 1 74 ? -13.834 4.096 16.155 1.00 79.00 74 HIS A CA 1
ATOM 580 C C . HIS A 1 74 ? -15.235 4.651 16.442 1.00 79.00 74 HIS A C 1
ATOM 582 O O . HIS A 1 74 ? -15.536 5.748 15.961 1.00 79.00 74 HIS A O 1
ATOM 588 N N . PRO A 1 75 ? -16.093 3.928 17.185 1.00 80.94 75 PRO A N 1
ATOM 589 C CA . PRO A 1 75 ? -17.349 4.489 17.662 1.00 80.94 75 PRO A CA 1
ATOM 590 C C . PRO A 1 75 ? -17.077 5.721 18.526 1.00 80.94 75 PRO A C 1
ATOM 592 O O . PRO A 1 75 ? -16.059 5.800 19.212 1.00 80.94 75 PRO A O 1
ATOM 595 N N . ASP A 1 76 ? -17.990 6.682 18.482 1.00 81.19 76 ASP A N 1
ATOM 596 C CA . ASP A 1 76 ? -17.900 7.864 19.328 1.00 81.19 76 ASP A CA 1
ATOM 597 C C . ASP A 1 76 ? -17.950 7.431 20.810 1.00 81.19 76 ASP A C 1
ATOM 599 O O . ASP A 1 76 ? -18.882 6.715 21.202 1.00 81.19 76 ASP A O 1
ATOM 603 N N . PRO A 1 77 ? -16.952 7.821 21.632 1.00 82.12 77 PRO A N 1
ATOM 604 C CA . PRO A 1 77 ? -16.869 7.402 23.026 1.00 82.12 77 PRO A CA 1
ATOM 605 C C . PRO A 1 77 ? -18.087 7.822 23.860 1.00 82.12 77 PRO A C 1
ATOM 607 O O . PRO A 1 77 ? -18.383 7.154 24.845 1.00 82.12 77 PRO A O 1
ATOM 610 N N . PHE A 1 78 ? -18.827 8.862 23.461 1.00 84.69 78 PHE A N 1
ATOM 611 C CA . PHE A 1 78 ? -20.045 9.301 24.150 1.00 84.69 78 PHE A CA 1
ATOM 612 C C . PHE A 1 78 ? -21.261 8.400 23.892 1.00 84.69 78 PHE A C 1
ATOM 614 O O . PHE A 1 78 ? -22.246 8.482 24.623 1.00 84.69 78 PHE A O 1
ATOM 621 N N . PHE A 1 79 ? -21.201 7.526 22.883 1.00 83.56 79 PHE A N 1
ATOM 622 C CA . PHE A 1 79 ? -22.253 6.548 22.582 1.00 83.56 79 PHE A CA 1
ATOM 623 C C . PHE A 1 79 ? -21.908 5.133 23.062 1.00 83.56 79 PHE A C 1
ATOM 625 O O . PHE A 1 79 ? -22.669 4.191 22.827 1.00 83.56 79 PHE A O 1
ATOM 632 N N . LEU A 1 80 ? -20.767 4.961 23.730 1.00 83.31 80 LEU A N 1
ATOM 633 C CA . LEU A 1 80 ? -20.387 3.698 24.344 1.00 83.31 80 LEU A CA 1
ATOM 634 C C . LEU A 1 80 ? -20.977 3.607 25.749 1.00 83.31 80 LEU A C 1
ATOM 636 O O . LEU A 1 80 ? -20.947 4.564 26.519 1.00 83.31 80 LEU A O 1
ATOM 640 N N . LYS A 1 81 ? -21.508 2.431 26.094 1.00 82.56 81 LYS A N 1
ATOM 641 C CA . LYS A 1 81 ? -21.942 2.150 27.462 1.00 82.56 81 LYS A CA 1
ATOM 642 C C . LYS A 1 81 ? -20.727 2.235 28.385 1.00 82.56 81 LYS A C 1
ATOM 644 O O . LYS A 1 81 ? -19.738 1.542 28.157 1.00 82.56 81 LYS A O 1
ATOM 649 N N . GLU A 1 82 ? -20.823 3.055 29.425 1.00 80.44 82 GLU A N 1
ATOM 650 C CA . GLU A 1 82 ? -19.807 3.110 30.470 1.00 80.44 82 GLU A CA 1
ATOM 651 C C . GLU A 1 82 ? -19.780 1.775 31.227 1.00 80.44 82 GLU A C 1
ATOM 653 O O . GLU A 1 82 ? -20.794 1.308 31.756 1.00 80.44 82 GLU A O 1
ATOM 658 N N . GLU A 1 83 ? -18.613 1.140 31.247 1.00 78.94 83 GLU A N 1
ATOM 659 C CA . GLU A 1 83 ? -18.353 -0.061 32.030 1.00 78.94 83 GLU A CA 1
ATOM 660 C C . GLU A 1 83 ? -17.354 0.291 33.135 1.00 78.94 83 GLU A C 1
ATOM 662 O O . GLU A 1 83 ? -16.226 0.686 32.861 1.00 78.94 83 GLU A O 1
ATOM 667 N N . PHE A 1 84 ? -17.759 0.117 34.395 1.00 82.88 84 PHE A N 1
ATOM 668 C CA . PHE A 1 84 ? -16.892 0.310 35.569 1.00 82.88 84 PHE A CA 1
ATOM 669 C C . PHE A 1 84 ? -15.994 -0.906 35.858 1.00 82.88 84 PHE A C 1
ATOM 671 O O . PHE A 1 84 ? -15.321 -0.962 3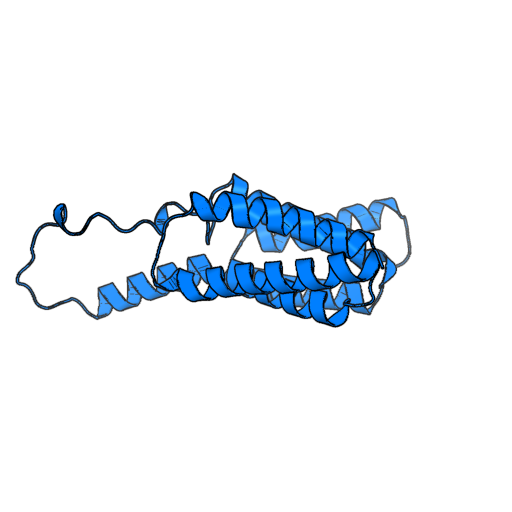6.889 1.00 82.88 84 PHE A O 1
ATOM 678 N N . ALA A 1 85 ? -16.009 -1.910 34.978 1.00 84.69 85 ALA A N 1
ATOM 679 C CA . ALA A 1 85 ? -15.134 -3.066 35.079 1.00 84.69 85 ALA A CA 1
ATOM 680 C C . ALA A 1 85 ? -13.689 -2.681 34.702 1.00 84.69 85 ALA A C 1
ATOM 682 O O . ALA A 1 85 ? -13.479 -1.794 33.870 1.00 84.69 85 ALA A O 1
ATOM 683 N N . PRO A 1 86 ? -12.670 -3.353 35.268 1.00 86.38 86 PRO A N 1
ATOM 684 C CA . PRO A 1 86 ? -11.298 -3.209 34.802 1.00 86.38 86 PRO A CA 1
ATOM 685 C C . PRO A 1 86 ? -11.192 -3.471 33.296 1.00 86.38 86 PRO A C 1
ATOM 687 O O . PRO A 1 86 ? -11.869 -4.346 32.758 1.00 86.38 86 PRO A O 1
ATOM 690 N N . SER A 1 87 ? -10.310 -2.737 32.616 1.00 86.12 87 SER A N 1
ATOM 691 C CA . SER A 1 87 ? -10.084 -2.942 31.186 1.00 86.12 87 SER A CA 1
ATOM 692 C C . SER A 1 87 ? -9.576 -4.353 30.899 1.00 86.12 87 SER A C 1
ATOM 694 O O . SER A 1 87 ? -8.568 -4.786 31.458 1.00 86.12 87 SER A O 1
ATOM 696 N N . ASP A 1 88 ? -10.224 -5.034 29.957 1.00 89.88 88 ASP A N 1
ATOM 697 C CA . ASP A 1 88 ? -9.762 -6.327 29.464 1.00 89.88 88 ASP A CA 1
ATOM 698 C C . ASP A 1 88 ? -8.550 -6.137 28.536 1.00 89.88 88 ASP A C 1
ATOM 700 O O . ASP A 1 88 ? -8.665 -5.807 27.349 1.00 89.88 88 ASP A O 1
ATOM 704 N N . LEU A 1 89 ? -7.359 -6.312 29.106 1.00 92.06 89 LEU A N 1
ATOM 705 C CA . LEU A 1 89 ? -6.092 -6.121 28.404 1.00 92.06 89 LEU A CA 1
ATOM 706 C C . LEU A 1 89 ? -5.912 -7.105 27.241 1.00 92.06 89 LEU A C 1
ATOM 708 O O . LEU A 1 89 ? -5.315 -6.739 26.225 1.00 92.06 89 LEU A O 1
ATOM 712 N N . GLU A 1 90 ? -6.439 -8.325 27.359 1.00 93.44 90 GLU A N 1
ATOM 713 C CA . GLU A 1 90 ? -6.315 -9.358 26.332 1.00 93.44 90 GLU A CA 1
ATOM 714 C C . GLU A 1 90 ? -7.194 -9.026 25.122 1.00 93.44 90 GLU A C 1
ATOM 716 O O . GLU A 1 90 ? -6.723 -9.036 23.977 1.00 93.44 90 GLU A O 1
ATOM 721 N N . LEU A 1 91 ? -8.441 -8.606 25.360 1.00 91.19 91 LEU A N 1
ATOM 722 C CA . LEU A 1 91 ? -9.321 -8.117 24.299 1.00 91.19 91 LEU A CA 1
ATOM 723 C C . LEU A 1 91 ? -8.745 -6.878 23.606 1.00 91.19 91 LEU A C 1
ATOM 725 O O . LEU A 1 91 ? -8.805 -6.775 22.376 1.00 91.19 91 LEU A O 1
ATOM 729 N N . MET A 1 92 ? -8.154 -5.947 24.358 1.00 90.31 92 MET A N 1
ATOM 730 C CA . MET A 1 92 ? -7.512 -4.761 23.779 1.00 90.31 92 MET A CA 1
ATOM 731 C C . MET A 1 92 ? -6.282 -5.119 22.939 1.00 90.31 92 MET A C 1
ATOM 733 O O . MET A 1 92 ? -6.093 -4.554 21.855 1.00 90.31 92 MET A O 1
ATOM 737 N N . ALA A 1 93 ? -5.467 -6.077 23.388 1.00 94.00 93 ALA A N 1
ATOM 738 C CA . ALA A 1 93 ? -4.331 -6.583 22.624 1.00 94.00 93 ALA A CA 1
ATOM 739 C C . ALA A 1 93 ? -4.786 -7.255 21.319 1.00 94.00 93 ALA A C 1
ATOM 741 O O . ALA A 1 93 ? -4.243 -6.961 20.252 1.00 94.00 93 ALA A O 1
ATOM 742 N N . LYS A 1 94 ? -5.842 -8.075 21.372 1.00 94.69 94 LYS A N 1
ATOM 743 C CA . LYS A 1 94 ? -6.423 -8.723 20.190 1.00 94.69 94 LYS A CA 1
ATOM 744 C C . LYS A 1 94 ? -6.957 -7.706 19.180 1.00 94.69 94 LYS A C 1
ATOM 746 O O . LYS A 1 94 ? -6.626 -7.799 18.001 1.00 94.69 94 LYS A O 1
ATOM 751 N N . LYS A 1 95 ? -7.703 -6.688 19.632 1.00 91.94 95 LYS A N 1
ATOM 752 C CA . LYS A 1 95 ? -8.184 -5.590 18.767 1.00 91.94 95 LYS A CA 1
ATOM 753 C C . LYS A 1 95 ? -7.025 -4.849 18.098 1.00 91.94 95 LYS A C 1
ATOM 755 O O . LYS A 1 95 ? -7.061 -4.595 16.895 1.00 91.94 95 LYS A O 1
ATOM 760 N N . ARG A 1 96 ? -5.968 -4.547 18.861 1.00 93.69 96 ARG A N 1
ATOM 761 C CA . ARG A 1 96 ? -4.748 -3.910 18.343 1.00 93.69 96 ARG A CA 1
ATOM 762 C C . ARG A 1 96 ? -4.083 -4.764 17.266 1.00 93.69 96 ARG A C 1
ATOM 764 O O . ARG A 1 96 ? -3.677 -4.226 16.238 1.00 93.69 96 ARG A O 1
ATOM 771 N N . GLN A 1 97 ? -3.999 -6.075 17.482 1.00 96.19 97 GLN A N 1
ATOM 772 C CA . GLN A 1 97 ? -3.439 -7.005 16.507 1.00 96.19 97 GLN A CA 1
ATOM 773 C C . GLN A 1 97 ? -4.274 -7.042 15.223 1.00 96.19 97 GLN A C 1
ATOM 775 O O . GLN A 1 97 ? -3.715 -6.919 14.139 1.00 96.19 97 GLN A O 1
ATOM 780 N N . THR A 1 98 ? -5.605 -7.091 15.325 1.00 95.12 98 THR A N 1
ATOM 781 C CA . THR A 1 98 ? -6.489 -7.033 14.151 1.00 95.12 98 THR A CA 1
ATOM 782 C C . THR A 1 98 ? -6.271 -5.756 13.339 1.00 95.12 98 THR A C 1
ATOM 784 O O . THR A 1 98 ? -6.108 -5.821 12.123 1.00 95.12 98 THR A O 1
ATOM 787 N N . VAL A 1 99 ? -6.196 -4.594 13.994 1.00 95.62 99 VAL A N 1
ATOM 788 C CA . VAL A 1 99 ? -5.911 -3.325 13.304 1.00 95.62 99 VAL A CA 1
ATOM 789 C C . VAL A 1 99 ? -4.516 -3.331 12.673 1.00 95.62 99 VAL A C 1
ATOM 791 O O . VAL A 1 99 ? -4.347 -2.863 11.547 1.00 95.62 99 VAL A O 1
ATOM 794 N N . HIS A 1 100 ? -3.511 -3.880 13.363 1.00 96.44 100 HIS A N 1
ATOM 795 C CA . HIS A 1 100 ? -2.174 -4.046 12.794 1.00 96.44 100 HIS A CA 1
ATOM 796 C C . HIS A 1 100 ? -2.210 -4.893 11.518 1.00 96.44 100 HIS A C 1
ATOM 798 O O . HIS A 1 100 ? -1.630 -4.493 10.509 1.00 96.44 100 HIS A O 1
ATOM 804 N N . ASP A 1 101 ? -2.906 -6.028 11.543 1.00 96.50 101 ASP A N 1
ATOM 805 C CA . ASP A 1 101 ? -2.986 -6.947 10.411 1.00 96.50 101 ASP A CA 1
ATOM 806 C C . ASP A 1 101 ? -3.695 -6.308 9.214 1.00 96.50 101 ASP A C 1
ATOM 808 O O . ASP A 1 101 ? -3.211 -6.458 8.095 1.00 96.50 101 ASP A O 1
ATOM 812 N N . VAL A 1 102 ? -4.742 -5.506 9.450 1.00 96.25 102 VAL A N 1
ATOM 813 C CA . VAL A 1 102 ? -5.448 -4.714 8.422 1.00 96.25 102 VAL A CA 1
ATOM 814 C C . VAL A 1 102 ? -4.537 -3.666 7.767 1.00 96.25 102 VAL A C 1
ATOM 816 O O . VAL A 1 102 ? -4.596 -3.467 6.554 1.00 96.25 102 VAL A O 1
ATOM 819 N N . LEU A 1 103 ? -3.677 -2.998 8.542 1.00 97.50 103 LEU A N 1
ATOM 820 C CA . LEU A 1 103 ? -2.791 -1.934 8.044 1.00 97.50 103 LEU A CA 1
ATOM 821 C C . LEU A 1 103 ? -1.496 -2.462 7.415 1.00 97.50 103 LEU A C 1
ATOM 823 O O . LEU A 1 103 ? -0.926 -1.840 6.518 1.00 97.50 103 LEU A O 1
ATOM 827 N N . SER A 1 104 ? -1.012 -3.607 7.889 1.00 98.00 104 SER A N 1
ATOM 828 C CA . SER A 1 104 ? 0.300 -4.151 7.540 1.00 98.00 104 SER A CA 1
ATOM 829 C C . SER A 1 104 ? 0.579 -4.365 6.038 1.00 98.00 104 SER A C 1
ATOM 831 O O . SER A 1 104 ? 1.733 -4.145 5.647 1.00 98.00 104 SER A O 1
ATOM 833 N N . PRO A 1 105 ? -0.390 -4.732 5.169 1.00 98.31 105 PRO A N 1
ATOM 834 C CA . PRO A 1 105 ? -0.155 -4.871 3.734 1.00 98.31 105 PRO A CA 1
ATOM 835 C C . PRO A 1 105 ? 0.125 -3.507 3.088 1.00 98.31 105 PRO A C 1
ATOM 837 O O . PRO A 1 105 ? 1.123 -3.362 2.381 1.00 98.31 105 PRO A O 1
ATOM 840 N N . HIS A 1 106 ? -0.679 -2.479 3.402 1.00 98.19 106 HIS A N 1
ATOM 841 C CA . HIS A 1 106 ? -0.439 -1.104 2.944 1.00 98.19 106 HIS A CA 1
ATOM 842 C C . HIS A 1 106 ? 0.885 -0.558 3.478 1.00 98.19 106 HIS A C 1
ATOM 844 O O . HIS A 1 106 ? 1.640 0.028 2.708 1.00 98.19 106 HIS A O 1
ATOM 850 N N . THR A 1 107 ? 1.232 -0.812 4.745 1.00 98.44 107 THR A N 1
ATOM 851 C CA . THR A 1 107 ? 2.545 -0.424 5.291 1.00 98.44 107 THR A CA 1
ATOM 852 C C . THR A 1 107 ? 3.689 -1.034 4.489 1.00 98.44 107 THR A C 1
ATOM 854 O O . THR A 1 107 ? 4.658 -0.347 4.163 1.00 98.44 107 THR A O 1
ATOM 857 N N . ARG A 1 108 ? 3.584 -2.315 4.117 1.00 98.50 108 ARG A N 1
ATOM 858 C CA . ARG A 1 108 ? 4.625 -2.971 3.322 1.00 98.50 108 ARG A CA 1
ATOM 859 C C . ARG A 1 108 ? 4.721 -2.399 1.906 1.00 98.50 108 ARG A C 1
ATOM 861 O O . ARG A 1 108 ? 5.832 -2.233 1.403 1.00 98.50 108 ARG A O 1
ATOM 868 N N . LEU A 1 109 ? 3.588 -2.070 1.289 1.00 98.50 109 LEU A N 1
ATOM 869 C CA . LEU A 1 109 ? 3.539 -1.418 -0.022 1.00 98.50 109 LEU A CA 1
ATOM 870 C C . LEU A 1 109 ? 4.157 -0.017 0.018 1.00 98.50 109 LEU A C 1
ATOM 872 O O . LEU A 1 109 ? 4.979 0.298 -0.832 1.00 98.50 109 LEU A O 1
ATOM 876 N N . VAL A 1 110 ? 3.856 0.795 1.034 1.00 98.38 110 VAL A N 1
ATOM 877 C CA . VAL A 1 110 ? 4.441 2.141 1.180 1.00 98.38 110 VAL A CA 1
ATOM 878 C C . VAL A 1 110 ? 5.953 2.084 1.385 1.00 98.38 110 VAL A C 1
ATOM 880 O O . VAL A 1 110 ? 6.680 2.889 0.799 1.00 98.38 110 VAL A O 1
ATOM 883 N N . GLN A 1 111 ? 6.454 1.103 2.144 1.00 98.06 111 GLN A N 1
ATOM 884 C CA . GLN A 1 111 ? 7.895 0.854 2.261 1.00 98.06 111 GLN A CA 1
ATOM 885 C C . GLN A 1 111 ? 8.525 0.514 0.906 1.00 98.06 111 GLN A C 1
ATOM 887 O O . GLN A 1 111 ? 9.565 1.072 0.558 1.00 98.06 111 GLN A O 1
ATOM 892 N N . PHE A 1 112 ? 7.886 -0.373 0.136 1.00 97.81 112 PHE A N 1
ATOM 893 C CA . PHE A 1 112 ? 8.325 -0.719 -1.215 1.00 97.81 112 PHE A CA 1
ATOM 894 C C . PHE A 1 112 ? 8.343 0.512 -2.130 1.00 97.81 112 PHE A C 1
ATOM 896 O O . PHE A 1 112 ? 9.385 0.818 -2.700 1.00 97.81 112 PHE A O 1
ATOM 903 N N . PHE A 1 113 ? 7.243 1.262 -2.199 1.00 97.25 113 PHE A N 1
ATOM 904 C CA . PHE A 1 113 ? 7.124 2.478 -3.001 1.00 97.25 113 PHE A CA 1
ATOM 905 C C . PHE A 1 113 ? 8.178 3.517 -2.638 1.00 97.25 113 PHE A C 1
ATOM 907 O O . PHE A 1 113 ? 8.841 4.054 -3.519 1.00 97.25 113 PHE A O 1
ATOM 914 N N . THR A 1 114 ? 8.381 3.758 -1.344 1.00 95.94 114 THR A N 1
ATOM 915 C CA . THR A 1 114 ? 9.388 4.709 -0.863 1.00 95.94 114 THR A CA 1
ATOM 916 C C . THR A 1 114 ? 10.796 4.264 -1.239 1.00 95.94 114 THR A C 1
ATOM 918 O O . THR A 1 114 ? 11.591 5.078 -1.702 1.00 95.94 114 THR A O 1
ATOM 921 N N . SER A 1 115 ? 11.117 2.981 -1.051 1.00 94.69 115 SER A N 1
ATOM 922 C CA . SER A 1 115 ? 12.422 2.427 -1.420 1.00 94.69 115 SER A CA 1
ATOM 923 C C . SER A 1 115 ? 12.663 2.517 -2.924 1.00 94.69 115 SER A C 1
ATOM 925 O O . SER A 1 115 ? 13.732 2.951 -3.341 1.00 94.69 115 SER A O 1
ATOM 927 N N . HIS A 1 116 ? 11.670 2.124 -3.722 1.00 93.88 116 HIS A N 1
ATOM 928 C CA . HIS A 1 116 ? 11.755 2.126 -5.174 1.00 93.88 116 HIS A CA 1
ATOM 929 C C . HIS A 1 116 ? 11.916 3.550 -5.706 1.00 93.88 116 HIS A C 1
ATOM 931 O O . HIS A 1 116 ? 12.889 3.821 -6.397 1.00 93.88 116 HIS A O 1
ATOM 937 N N . PHE A 1 117 ? 11.069 4.484 -5.264 1.00 91.75 117 PHE A N 1
ATOM 938 C CA . PHE A 1 117 ? 11.169 5.890 -5.646 1.00 91.75 117 PHE A CA 1
ATOM 939 C C . PHE A 1 117 ? 12.546 6.493 -5.327 1.00 91.75 117 PHE A C 1
ATOM 941 O O . PHE A 1 117 ? 13.129 7.167 -6.170 1.00 91.75 117 PHE A O 1
ATOM 948 N N . ASN A 1 118 ? 13.097 6.225 -4.134 1.00 90.25 118 ASN A N 1
ATOM 949 C CA . ASN A 1 118 ? 14.423 6.736 -3.769 1.00 90.25 118 ASN A CA 1
ATOM 950 C C . ASN A 1 118 ? 15.545 6.134 -4.633 1.00 90.25 118 ASN A C 1
ATOM 952 O O . ASN A 1 118 ? 16.519 6.825 -4.919 1.00 90.25 118 ASN A O 1
ATOM 956 N N . ALA A 1 119 ? 15.426 4.866 -5.040 1.00 88.44 119 ALA A N 1
ATOM 957 C CA . ALA A 1 119 ? 16.394 4.217 -5.926 1.00 88.44 119 ALA A CA 1
ATOM 958 C C . ALA A 1 119 ? 16.291 4.732 -7.371 1.00 88.44 119 ALA A C 1
ATOM 960 O O . ALA A 1 119 ? 17.296 4.826 -8.071 1.00 88.44 119 ALA A O 1
ATOM 961 N N . THR A 1 120 ? 15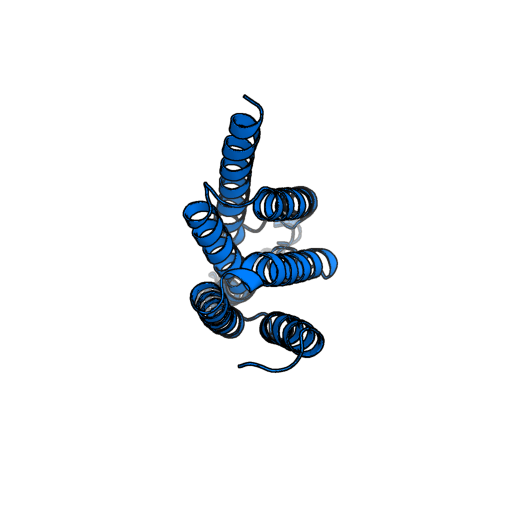.089 5.120 -7.799 1.00 80.06 120 THR A N 1
ATOM 962 C CA . THR A 1 120 ? 14.791 5.607 -9.149 1.00 80.06 120 THR A CA 1
ATOM 963 C C . THR A 1 120 ? 14.683 7.133 -9.208 1.00 80.06 120 THR A C 1
ATOM 965 O O . THR A 1 120 ? 13.976 7.655 -10.065 1.00 80.06 120 THR A O 1
ATOM 968 N N . LEU A 1 121 ? 15.338 7.878 -8.306 1.00 66.69 121 LEU A N 1
ATOM 969 C CA . LEU A 1 121 ? 15.208 9.344 -8.236 1.00 66.69 121 LEU A CA 1
ATOM 970 C C . LEU A 1 121 ? 15.686 10.051 -9.527 1.00 66.69 121 LEU A C 1
ATOM 972 O O . LEU A 1 121 ? 15.210 11.135 -9.844 1.00 66.69 121 LEU A O 1
ATOM 976 N N . LEU A 1 122 ? 16.589 9.408 -10.281 1.00 61.84 122 LEU A N 1
ATOM 977 C CA . LEU A 1 122 ? 17.052 9.801 -11.626 1.00 61.84 122 LEU A CA 1
ATOM 978 C C . LEU A 1 122 ? 16.292 9.073 -12.759 1.00 61.84 122 LEU A C 1
ATOM 980 O O . LEU A 1 122 ? 16.742 9.037 -13.902 1.00 61.84 122 LEU A O 1
ATOM 984 N N . GLY A 1 123 ? 15.190 8.406 -12.421 1.00 65.12 123 GLY A N 1
ATOM 985 C CA . GLY A 1 123 ? 14.442 7.514 -13.298 1.00 65.12 123 GLY A CA 1
ATOM 986 C C . GLY A 1 123 ? 13.581 8.235 -14.333 1.00 65.12 123 GLY A C 1
ATOM 987 O O . GLY A 1 123 ? 13.468 9.458 -14.364 1.00 65.12 123 GLY A O 1
ATOM 988 N N . SER A 1 124 ? 12.954 7.439 -15.200 1.00 73.44 124 SER A N 1
ATOM 989 C CA . SER A 1 124 ? 12.139 7.932 -16.315 1.00 73.44 124 SER A CA 1
ATOM 990 C C . SER A 1 124 ? 10.961 8.817 -15.875 1.00 73.44 124 SER A C 1
ATOM 992 O O . SER A 1 124 ? 10.349 8.604 -14.824 1.00 73.44 124 SER A O 1
ATOM 994 N N . CYS A 1 125 ? 10.580 9.766 -16.739 1.00 81.75 125 CYS A N 1
ATOM 995 C CA . CYS A 1 125 ? 9.387 10.608 -16.573 1.00 81.75 125 CYS A CA 1
ATOM 996 C C . CYS A 1 125 ? 8.107 9.773 -16.349 1.00 81.75 125 CYS A C 1
ATOM 998 O O . CYS A 1 125 ? 7.193 10.194 -15.638 1.00 81.75 125 CYS A O 1
ATOM 1000 N N . ASP A 1 126 ? 8.053 8.564 -16.909 1.00 82.75 126 ASP A N 1
ATOM 1001 C CA . ASP A 1 126 ? 6.908 7.665 -16.775 1.00 82.75 126 ASP A CA 1
ATOM 1002 C C . ASP A 1 126 ? 6.744 7.138 -15.342 1.00 82.75 126 ASP A C 1
ATOM 1004 O O . ASP A 1 126 ? 5.629 7.131 -14.820 1.00 82.75 126 ASP A O 1
ATOM 1008 N N . ILE A 1 127 ? 7.841 6.783 -14.663 1.00 86.06 127 ILE A N 1
ATOM 1009 C CA . ILE A 1 127 ? 7.815 6.356 -13.253 1.00 86.06 127 ILE A CA 1
ATOM 1010 C C . ILE A 1 127 ? 7.311 7.499 -12.364 1.00 86.06 127 ILE A C 1
ATOM 1012 O O . ILE A 1 127 ? 6.433 7.293 -11.524 1.00 86.06 127 ILE A O 1
ATOM 1016 N N . GLN A 1 128 ? 7.806 8.720 -12.587 1.00 87.62 128 GLN A N 1
ATOM 1017 C CA . GLN A 1 128 ? 7.362 9.897 -11.834 1.00 87.62 128 GLN A CA 1
ATOM 1018 C C . GLN A 1 128 ? 5.860 10.158 -12.009 1.00 87.62 128 GLN A C 1
ATOM 1020 O O . GLN A 1 128 ? 5.161 10.396 -11.024 1.00 87.62 128 GLN A O 1
ATOM 1025 N N . LYS A 1 129 ? 5.338 10.055 -13.239 1.00 89.31 129 LYS A N 1
ATOM 1026 C CA . LYS A 1 129 ? 3.900 10.201 -13.527 1.00 89.31 129 LYS A CA 1
ATOM 1027 C C . LYS A 1 129 ? 3.051 9.152 -12.809 1.00 89.31 129 LYS A C 1
ATOM 1029 O O . LYS A 1 129 ? 1.992 9.499 -12.285 1.00 89.31 129 LYS A O 1
ATOM 1034 N N . VAL A 1 130 ? 3.508 7.897 -12.752 1.00 93.12 130 VAL A N 1
ATOM 1035 C CA . VAL A 1 130 ? 2.817 6.826 -12.011 1.00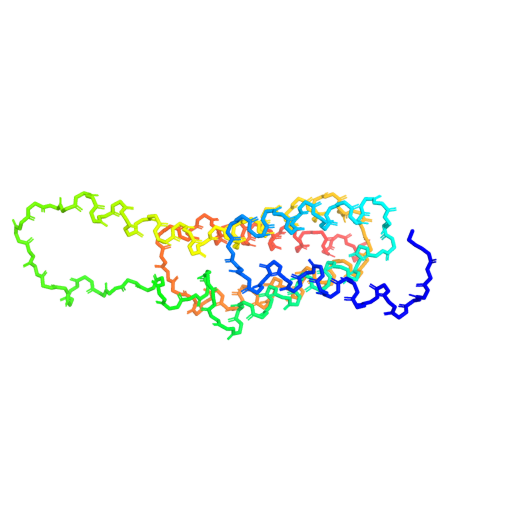 93.12 130 VAL A CA 1
ATOM 1036 C C . VAL A 1 130 ? 2.737 7.169 -10.521 1.00 93.12 130 VAL A C 1
ATOM 1038 O O . VAL A 1 130 ? 1.652 7.106 -9.945 1.00 93.12 130 VAL A O 1
ATOM 1041 N N . PHE A 1 131 ? 3.844 7.602 -9.906 1.00 94.12 131 PHE A N 1
ATOM 1042 C CA . PHE A 1 131 ? 3.847 8.015 -8.499 1.00 94.12 131 PHE A CA 1
ATOM 1043 C C . PHE A 1 131 ? 2.953 9.229 -8.235 1.00 94.12 131 PHE A C 1
ATOM 1045 O O . PHE A 1 131 ? 2.182 9.200 -7.277 1.00 94.12 131 PHE A O 1
ATOM 1052 N N . LEU A 1 132 ? 3.020 10.265 -9.078 1.00 93.94 132 LEU A N 1
ATOM 1053 C CA . LEU A 1 132 ? 2.186 11.464 -8.954 1.00 93.94 132 LEU A CA 1
ATOM 1054 C C . LEU A 1 132 ? 0.697 11.113 -8.979 1.00 93.94 132 LEU A C 1
ATOM 1056 O O . LEU A 1 132 ? -0.030 11.483 -8.061 1.00 93.94 132 LEU A O 1
ATOM 1060 N N . ARG A 1 133 ? 0.257 10.340 -9.980 1.00 95.38 133 ARG A N 1
ATOM 1061 C CA . ARG A 1 133 ? -1.137 9.887 -10.089 1.00 95.38 133 ARG A CA 1
ATOM 1062 C C . ARG A 1 133 ? -1.558 9.049 -8.882 1.00 95.38 133 ARG A C 1
ATOM 1064 O O . ARG A 1 133 ? -2.610 9.296 -8.298 1.00 95.38 133 ARG A O 1
ATOM 1071 N N . MET A 1 134 ? -0.746 8.060 -8.506 1.00 96.94 134 MET A N 1
ATOM 1072 C CA . MET A 1 134 ? -1.055 7.176 -7.381 1.00 96.94 134 MET A CA 1
ATOM 1073 C C . MET A 1 134 ? -1.202 7.973 -6.078 1.00 96.94 134 MET A C 1
ATOM 1075 O O . MET A 1 134 ? -2.132 7.734 -5.308 1.00 96.94 134 MET A O 1
ATOM 1079 N N . LEU A 1 135 ? -0.304 8.929 -5.825 1.00 97.06 135 LEU A N 1
ATOM 1080 C CA . LEU A 1 135 ? -0.330 9.767 -4.627 1.00 97.06 135 LEU A CA 1
ATOM 1081 C C . LEU A 1 135 ? -1.494 10.756 -4.627 1.00 97.06 135 LEU A C 1
ATOM 1083 O O . LEU A 1 135 ? -2.097 10.936 -3.575 1.00 97.06 135 LEU A O 1
ATOM 1087 N N . ASP A 1 136 ? -1.844 11.344 -5.769 1.00 97.19 136 ASP A N 1
ATOM 1088 C CA . ASP A 1 136 ? -3.002 12.237 -5.889 1.00 97.19 136 ASP A CA 1
ATOM 1089 C C . ASP A 1 136 ? -4.305 11.529 -5.477 1.00 97.19 136 ASP A C 1
ATOM 1091 O O . ASP A 1 136 ? -5.025 11.982 -4.580 1.00 97.19 136 ASP A O 1
ATOM 1095 N N . LEU A 1 137 ? -4.540 10.331 -6.025 1.00 98.00 137 LEU A N 1
ATOM 1096 C CA . LEU A 1 137 ? -5.681 9.488 -5.654 1.00 98.00 137 LEU A CA 1
ATOM 1097 C C . LEU A 1 137 ? -5.632 9.074 -4.177 1.00 98.00 137 LEU A C 1
ATOM 1099 O O . LEU A 1 137 ? -6.642 9.124 -3.473 1.00 98.00 137 LEU A O 1
ATOM 1103 N N . THR A 1 138 ? -4.448 8.703 -3.688 1.00 98.06 138 THR A N 1
ATOM 1104 C CA . THR A 1 138 ? -4.245 8.261 -2.301 1.00 98.06 138 THR A CA 1
ATOM 1105 C C . THR A 1 138 ? -4.525 9.369 -1.293 1.00 98.06 138 THR A C 1
ATOM 1107 O O . THR A 1 138 ? -5.262 9.160 -0.332 1.00 98.06 138 THR A O 1
ATOM 1110 N N . LEU A 1 139 ? -3.936 10.549 -1.493 1.00 97.06 139 LEU A N 1
ATOM 1111 C CA . LEU A 1 139 ? -4.072 11.688 -0.588 1.00 97.06 139 LEU A CA 1
ATOM 1112 C C . LEU A 1 139 ? -5.492 12.257 -0.627 1.00 97.06 139 LEU A C 1
ATOM 1114 O O . LEU A 1 139 ? -5.995 12.693 0.407 1.00 97.06 139 LEU A O 1
ATOM 1118 N N . THR A 1 140 ? -6.159 12.198 -1.782 1.00 97.56 140 THR A N 1
ATOM 1119 C CA . THR A 1 140 ? -7.581 12.540 -1.898 1.00 97.56 140 THR A CA 1
ATOM 1120 C C . THR A 1 140 ? -8.444 11.575 -1.089 1.00 97.56 140 THR A C 1
ATOM 1122 O O . THR A 1 140 ? -9.231 12.019 -0.257 1.00 97.56 140 THR A O 1
ATOM 1125 N N . ALA A 1 141 ? -8.248 10.263 -1.240 1.00 96.88 141 ALA A N 1
ATOM 1126 C CA . ALA A 1 141 ? -9.002 9.265 -0.483 1.00 96.88 141 ALA A CA 1
ATOM 1127 C C . ALA A 1 141 ? -8.721 9.297 1.028 1.00 96.88 141 ALA A C 1
ATOM 1129 O O . ALA A 1 141 ? -9.606 9.004 1.831 1.00 96.88 141 ALA A O 1
ATOM 1130 N N . LEU A 1 142 ? -7.509 9.680 1.440 1.00 95.50 142 LEU A N 1
ATOM 1131 C CA . LEU A 1 142 ? -7.149 9.809 2.853 1.00 95.50 142 LEU A CA 1
ATOM 1132 C C . LEU A 1 142 ? -7.936 10.892 3.600 1.00 95.50 142 LEU A C 1
ATOM 1134 O O . LEU A 1 142 ? -8.049 10.786 4.823 1.00 95.50 142 LEU A O 1
ATOM 1138 N N . LYS A 1 143 ? -8.478 11.897 2.897 1.00 94.06 143 LYS A N 1
ATOM 1139 C CA . LYS A 1 143 ? -9.349 12.924 3.495 1.00 94.06 143 LYS A CA 1
ATOM 1140 C C . LYS A 1 143 ? -10.630 12.311 4.064 1.00 94.06 143 LYS A C 1
ATOM 1142 O O . LYS A 1 143 ? -11.050 12.692 5.148 1.00 94.06 143 LYS A O 1
ATOM 1147 N N . GLU A 1 144 ? -11.170 11.313 3.368 1.00 91.81 144 GLU A N 1
ATOM 1148 C CA . GLU A 1 144 ? -12.411 10.618 3.729 1.00 91.81 144 GLU A CA 1
ATOM 1149 C C . GLU A 1 144 ? -12.166 9.330 4.539 1.00 91.81 144 GLU A C 1
ATOM 1151 O O . GLU A 1 144 ? -13.096 8.725 5.071 1.00 91.81 144 GLU A O 1
ATOM 1156 N N . ALA A 1 145 ? -10.916 8.863 4.624 1.00 91.31 145 ALA A N 1
ATOM 1157 C CA . ALA A 1 145 ? -10.583 7.616 5.302 1.00 91.31 145 ALA A CA 1
ATOM 1158 C C . ALA A 1 145 ? -10.683 7.753 6.839 1.00 91.31 145 ALA A C 1
ATOM 1160 O O . ALA A 1 145 ? -10.201 8.747 7.399 1.00 91.31 145 ALA A O 1
ATOM 1161 N N . PRO A 1 146 ? -11.175 6.728 7.566 1.00 89.12 146 PRO A N 1
ATOM 1162 C CA . PRO A 1 146 ? -11.318 6.783 9.021 1.00 89.12 146 PRO A CA 1
ATOM 1163 C C . PRO A 1 146 ? -10.002 7.036 9.760 1.00 89.12 146 PRO A C 1
ATOM 1165 O O . PRO A 1 146 ? -8.976 6.400 9.490 1.00 89.12 146 PRO A O 1
ATOM 1168 N N . SER A 1 147 ? -10.031 7.959 10.722 1.00 85.38 147 SER A N 1
ATOM 1169 C CA . SER A 1 147 ? -8.860 8.338 11.514 1.00 85.38 147 SER A CA 1
ATOM 1170 C C . SER A 1 147 ? -8.663 7.384 12.695 1.00 85.38 147 SER A C 1
ATOM 1172 O O . SER A 1 147 ? -9.193 7.599 13.781 1.00 85.38 147 SER A O 1
ATOM 1174 N N . HIS A 1 148 ? -7.892 6.315 12.484 1.00 92.06 148 HIS A N 1
ATOM 1175 C CA . HIS A 1 148 ? -7.472 5.423 13.566 1.00 92.06 148 HIS A CA 1
ATOM 1176 C C . HIS A 1 148 ? -6.059 5.787 14.060 1.00 92.06 148 HIS A C 1
ATOM 1178 O O . HIS A 1 148 ? -5.149 5.902 13.232 1.00 92.06 148 HIS A O 1
ATOM 1184 N N . PRO A 1 149 ? -5.799 5.876 15.381 1.00 93.25 149 PRO A N 1
ATOM 1185 C CA . PRO A 1 149 ? -4.481 6.245 15.912 1.00 93.25 149 PRO A CA 1
ATOM 1186 C C . PRO A 1 149 ? -3.326 5.374 15.395 1.00 93.25 149 PRO A C 1
ATOM 1188 O O . PRO A 1 149 ? -2.248 5.878 15.088 1.00 93.25 149 PRO A O 1
ATOM 1191 N N . MET A 1 150 ? -3.556 4.069 15.225 1.00 94.50 150 MET A N 1
ATOM 1192 C CA . MET A 1 150 ? -2.542 3.144 14.688 1.00 94.50 150 MET A CA 1
ATOM 1193 C C . MET A 1 150 ? -2.216 3.353 13.203 1.00 94.50 150 MET A C 1
ATOM 1195 O O . MET A 1 150 ? -1.156 2.929 12.754 1.00 94.50 150 MET A O 1
ATOM 1199 N N . ALA A 1 151 ? -3.090 4.012 12.439 1.00 95.62 151 ALA A N 1
ATOM 1200 C CA . ALA A 1 151 ? -2.838 4.331 11.035 1.00 95.62 151 ALA A CA 1
ATOM 1201 C C . ALA A 1 151 ? -1.976 5.594 10.863 1.00 95.62 151 ALA A C 1
ATOM 1203 O O . ALA A 1 151 ? -1.536 5.888 9.753 1.00 95.62 151 ALA A O 1
ATOM 1204 N N . ARG A 1 152 ? -1.726 6.346 11.946 1.00 95.56 152 ARG A N 1
ATOM 1205 C CA . ARG A 1 152 ? -1.035 7.643 11.918 1.00 95.56 152 ARG A CA 1
ATOM 1206 C C . ARG A 1 152 ? 0.338 7.577 11.254 1.00 95.56 152 ARG A C 1
ATOM 1208 O O . ARG A 1 152 ? 0.630 8.403 10.398 1.00 95.56 152 ARG A O 1
ATOM 1215 N N . GLU A 1 153 ? 1.149 6.586 11.617 1.00 96.19 153 GLU A N 1
ATOM 1216 C CA . GLU A 1 153 ? 2.484 6.407 11.034 1.00 96.19 153 GLU A CA 1
ATOM 1217 C C . GLU A 1 153 ? 2.406 6.185 9.519 1.00 96.19 153 GLU A C 1
ATOM 1219 O O . GLU A 1 153 ? 3.058 6.881 8.747 1.00 96.19 153 GLU A O 1
ATOM 1224 N N . LEU A 1 154 ? 1.533 5.278 9.077 1.00 97.25 154 LEU A N 1
ATOM 1225 C CA . LEU A 1 154 ? 1.339 4.985 7.659 1.00 97.25 154 LEU A CA 1
ATOM 1226 C C . LEU A 1 154 ? 0.865 6.219 6.871 1.00 97.25 154 LEU A C 1
ATOM 1228 O O . LEU A 1 154 ? 1.353 6.484 5.772 1.00 97.25 154 LEU A O 1
ATOM 1232 N N . ARG A 1 155 ? -0.049 7.009 7.446 1.00 97.00 155 ARG A N 1
ATOM 1233 C CA . ARG A 1 155 ? -0.509 8.275 6.854 1.00 97.00 155 ARG A CA 1
ATOM 1234 C C . ARG A 1 155 ? 0.642 9.268 6.694 1.00 97.00 155 ARG A C 1
ATOM 1236 O O . ARG A 1 155 ? 0.785 9.855 5.625 1.00 97.00 155 ARG A O 1
ATOM 1243 N N . PHE A 1 156 ? 1.486 9.432 7.712 1.00 97.25 156 PHE A N 1
ATOM 1244 C CA . PHE A 1 156 ? 2.644 10.324 7.615 1.00 97.25 156 PHE A CA 1
ATOM 1245 C C . PHE A 1 156 ? 3.682 9.837 6.608 1.00 97.25 156 PHE A C 1
ATOM 1247 O O . PHE A 1 156 ? 4.234 10.656 5.879 1.00 97.25 156 PHE A O 1
ATOM 1254 N N . GLN A 1 157 ? 3.904 8.526 6.496 1.00 97.75 157 GLN A N 1
ATOM 1255 C CA . GLN A 1 157 ? 4.776 7.965 5.463 1.00 97.75 157 GLN A CA 1
ATOM 1256 C C . GLN A 1 157 ? 4.262 8.271 4.050 1.00 97.75 157 GLN A C 1
ATOM 1258 O O . GLN A 1 157 ? 5.054 8.635 3.183 1.00 97.75 157 GLN A O 1
ATOM 1263 N N . LEU A 1 158 ? 2.945 8.198 3.825 1.00 97.94 158 LEU A N 1
ATOM 1264 C CA . LEU A 1 158 ? 2.324 8.581 2.551 1.00 97.94 158 LEU A CA 1
ATOM 1265 C C . LEU A 1 158 ? 2.479 10.076 2.251 1.00 97.94 158 LEU A C 1
ATOM 1267 O O . LEU A 1 158 ? 2.854 10.437 1.137 1.00 97.94 158 LEU A O 1
ATOM 1271 N N . VAL A 1 159 ? 2.249 10.945 3.240 1.00 97.50 159 VAL A N 1
ATOM 1272 C CA . VAL A 1 159 ? 2.457 12.397 3.091 1.00 97.50 159 VAL A CA 1
ATOM 1273 C C . VAL A 1 159 ? 3.925 12.704 2.791 1.00 97.50 159 VAL A C 1
ATOM 1275 O O . VAL A 1 159 ? 4.220 13.454 1.863 1.00 97.50 159 VAL A O 1
ATOM 1278 N N . LEU A 1 160 ? 4.857 12.088 3.521 1.00 96.88 160 LEU A N 1
ATOM 1279 C CA . LEU A 1 160 ? 6.292 12.258 3.305 1.00 96.88 160 LEU A CA 1
ATOM 1280 C C . LEU A 1 160 ? 6.716 11.788 1.909 1.00 96.88 160 LEU A C 1
ATOM 1282 O O . LEU A 1 160 ? 7.504 12.468 1.252 1.00 96.88 160 LEU A O 1
ATOM 1286 N N . LEU A 1 161 ? 6.193 10.650 1.444 1.00 96.12 161 LEU A N 1
ATOM 1287 C CA . LEU A 1 161 ? 6.421 10.174 0.082 1.00 96.12 161 LEU A CA 1
ATOM 1288 C C . LEU A 1 161 ? 5.894 11.189 -0.942 1.00 96.12 161 LEU A C 1
ATOM 1290 O O . LEU A 1 161 ? 6.623 11.542 -1.865 1.00 96.12 161 LEU A O 1
ATOM 1294 N N . GLY A 1 162 ? 4.690 11.729 -0.730 1.00 95.12 162 GLY A N 1
ATOM 1295 C CA . GLY A 1 162 ? 4.116 12.800 -1.548 1.00 95.12 162 GLY A CA 1
ATOM 1296 C C . GLY A 1 162 ? 5.022 14.024 -1.666 1.00 95.12 162 GLY A C 1
ATOM 1297 O O . GLY A 1 162 ? 5.329 14.471 -2.769 1.00 95.12 162 GLY A O 1
ATOM 1298 N N . LEU A 1 163 ? 5.528 14.520 -0.536 1.00 94.56 163 LEU A N 1
ATOM 1299 C CA . LEU A 1 163 ? 6.443 15.665 -0.504 1.00 94.56 163 LEU A CA 1
ATOM 1300 C C . LEU A 1 163 ? 7.767 15.380 -1.231 1.00 94.56 163 LEU A C 1
ATOM 1302 O O . LEU A 1 163 ? 8.284 16.250 -1.932 1.00 94.56 163 LEU A O 1
ATOM 1306 N N . LYS A 1 164 ? 8.314 14.163 -1.100 1.00 92.25 164 LYS A N 1
ATOM 1307 C CA . LYS A 1 164 ? 9.529 13.749 -1.820 1.00 92.25 164 LYS A CA 1
ATOM 1308 C C . LYS A 1 164 ? 9.315 13.723 -3.334 1.00 92.25 164 LYS A C 1
ATOM 1310 O O . LYS A 1 164 ? 10.166 14.225 -4.067 1.00 92.25 164 LYS A O 1
ATOM 1315 N N . VAL A 1 165 ? 8.181 13.186 -3.785 1.00 91.12 165 VAL A N 1
ATOM 1316 C CA . VAL A 1 165 ? 7.819 13.148 -5.208 1.00 91.12 165 VAL A CA 1
ATOM 1317 C C . VAL A 1 165 ? 7.670 14.566 -5.760 1.00 91.12 165 VAL A C 1
ATOM 1319 O O . VAL A 1 165 ? 8.331 14.893 -6.744 1.00 91.12 165 VAL A O 1
ATOM 1322 N N . LEU A 1 166 ? 6.920 15.439 -5.078 1.00 90.50 166 LEU A N 1
ATOM 1323 C CA . LEU A 1 166 ? 6.732 16.836 -5.495 1.00 90.50 166 LEU A CA 1
ATOM 1324 C C . LEU A 1 166 ? 8.050 17.613 -5.594 1.00 90.50 166 LEU A C 1
ATOM 1326 O O . LEU A 1 166 ? 8.269 18.360 -6.547 1.00 90.50 166 LEU A O 1
ATOM 1330 N N . ARG A 1 167 ? 8.961 17.412 -4.634 1.00 89.00 167 ARG A N 1
ATOM 1331 C CA . ARG A 1 167 ? 10.285 18.043 -4.666 1.00 89.00 167 ARG A CA 1
ATOM 1332 C C . ARG A 1 167 ? 11.078 17.636 -5.909 1.00 89.00 167 ARG A C 1
ATOM 1334 O O . ARG A 1 167 ? 11.732 18.489 -6.496 1.00 89.00 167 ARG A O 1
ATOM 1341 N N . SER A 1 168 ? 11.018 16.363 -6.300 1.00 83.81 168 SER A N 1
ATOM 1342 C CA . SER A 1 168 ? 11.739 15.857 -7.476 1.00 83.81 168 SER A CA 1
ATOM 1343 C C . SER A 1 168 ? 11.132 16.312 -8.808 1.00 83.81 168 SER A C 1
ATOM 1345 O O . SER A 1 168 ? 11.866 16.561 -9.763 1.00 83.81 168 SER A O 1
ATOM 1347 N N . SER A 1 169 ? 9.803 16.462 -8.878 1.00 75.75 169 SER A N 1
ATOM 1348 C CA . SER A 1 169 ? 9.122 16.870 -10.110 1.00 75.75 169 SER A CA 1
ATOM 1349 C C . SER A 1 169 ? 9.342 18.347 -10.429 1.00 75.75 169 SER A C 1
ATOM 1351 O O . SER A 1 169 ? 9.529 18.699 -11.589 1.00 75.75 169 SER A O 1
ATOM 1353 N N . SER A 1 170 ? 9.380 19.213 -9.411 1.00 64.69 170 SER A N 1
ATOM 1354 C CA . SER A 1 170 ? 9.601 20.652 -9.609 1.00 64.69 170 SER A CA 1
ATOM 1355 C C . SER A 1 170 ? 11.025 20.983 -10.064 1.00 64.69 170 SER A C 1
ATOM 1357 O O . SER A 1 170 ? 11.225 21.968 -10.765 1.00 64.69 170 SER A O 1
ATOM 1359 N N . THR A 1 171 ? 12.016 20.155 -9.717 1.00 56.16 171 THR A N 1
ATOM 1360 C CA . THR A 1 171 ? 13.413 20.334 -10.152 1.00 56.16 171 THR A CA 1
ATOM 1361 C C . THR A 1 171 ? 13.684 19.899 -11.594 1.00 56.16 171 THR A C 1
ATOM 1363 O O . THR A 1 171 ? 14.741 20.222 -12.113 1.00 56.16 171 THR A O 1
ATOM 1366 N N . SER A 1 172 ? 12.761 19.183 -12.249 1.00 50.62 172 SER A N 1
ATOM 1367 C CA . SER A 1 172 ? 12.923 18.728 -13.643 1.00 50.62 172 SER A CA 1
ATOM 1368 C C . SER A 1 172 ? 12.401 19.730 -14.687 1.00 50.62 172 SER A C 1
ATOM 1370 O O . SER A 1 172 ? 12.522 19.465 -15.881 1.00 50.62 172 SER A O 1
ATOM 1372 N N . ILE A 1 173 ? 11.782 20.836 -14.259 1.00 47.19 173 ILE A N 1
ATOM 1373 C CA . ILE A 1 173 ? 11.230 21.890 -15.136 1.00 47.19 173 ILE A CA 1
ATOM 1374 C C . ILE A 1 173 ? 12.181 23.114 -15.193 1.00 47.19 173 ILE A C 1
ATOM 1376 O O . ILE A 1 173 ? 11.857 24.123 -15.814 1.00 47.19 173 ILE A O 1
ATOM 1380 N N . GLY A 1 174 ? 13.356 23.031 -14.556 1.00 37.59 174 GLY A N 1
ATOM 1381 C CA . GLY A 1 174 ? 14.399 24.065 -14.562 1.00 37.59 174 GLY A CA 1
ATOM 1382 C C . GLY A 1 174 ? 15.577 23.707 -15.451 1.00 37.59 174 GLY A C 1
ATOM 1383 O O . GLY A 1 174 ? 15.958 22.516 -15.446 1.00 37.59 174 GLY A O 1
#

Sequence (174 aa):
LCRSYRDESAVAKYLVSIPFALFTKQSIKVGVSLWLGVMNENPRLEPKLLNCIAQQWEFTISQKVGLFSSALAHPDPFFLKEEFAPSDLELMAKKRQTVHDVLSPHTRLVQFFTSHFNATLLGSCDIQKVFLRMLDLTLTALKEAPSHPMARELRFQLVLLGLKVLRSSSTSIG

Foldseek 3Di:
DDDDPVVLLVCLLCLQVVLLVVLWLVSLVVSLVVLVVCCVVDVVCNLVSLLSNLVSLLVCLVVCFQQRPPLLADPDPVPDDDDPDPDDPVVVVVSVVVNCGRNNSLLSVLVSLLVVCVVQLVHDPSNLVSLQVSLVSVVVSNVVGHDHPVCVVVVVSSVVSNVSSVVSVVVVVD

pLDDT: mean 88.91, std 12.51, range [37.59, 98.5]

Organism: Photinus pyralis (NCBI:txid7054)

InterPro domains:
  IPR045495 PI4-kinase, N-terminal [PF19274] (13-170)

Secondary structure (DSSP, 8-state):
--S-HHHHHHHHHHHHHHHHHH--HHHHHHHHHHHHHHHHH-GGGHHHHHHHHHHHHHHHHHTT-GGG-GGGPPPPGGGSPP--SPP-HHHHHHHHHHHHHHHHHHHHHHHHHHHHHHHTTT--HHHHHHHHHHHHHHHHHHHHS---GGGHHHHHHHHHHHHHHHHHHHTT--

Radius of gyration: 18.8 Å; chains: 1; bounding box: 39×41×62 Å